Protein AF-A0A2L2YND5-F1 (afdb_monomer_lite)

pLDDT: mean 72.35, std 10.74, range [38.81, 85.88]

Structure (mmCIF, N/CA/C/O backbone):
data_AF-A0A2L2YND5-F1
#
_entry.id   AF-A0A2L2YND5-F1
#
loop_
_atom_site.group_PDB
_atom_site.id
_atom_site.type_symbol
_atom_site.label_atom_id
_atom_site.label_alt_id
_atom_site.label_comp_id
_atom_site.label_asym_id
_atom_site.label_entity_id
_atom_site.label_seq_id
_atom_site.pdbx_PDB_ins_code
_atom_site.Cartn_x
_atom_site.Cartn_y
_atom_site.Cartn_z
_atom_site.occupancy
_atom_site.B_iso_or_equiv
_atom_site.auth_seq_id
_atom_site.auth_comp_id
_atom_site.auth_asym_id
_atom_site.auth_atom_id
_atom_site.pdbx_PDB_model_num
ATOM 1 N N . HIS A 1 1 ? 7.355 -4.950 10.561 1.00 49.31 1 HIS A N 1
ATOM 2 C CA . HIS A 1 1 ? 6.111 -4.532 11.240 1.00 49.31 1 HIS A CA 1
ATOM 3 C C . HIS A 1 1 ? 6.340 -3.149 11.814 1.00 49.31 1 HIS A C 1
ATOM 5 O O . HIS A 1 1 ? 7.398 -2.946 12.393 1.00 49.31 1 HIS A O 1
ATOM 11 N N . VAL A 1 2 ? 5.417 -2.207 11.616 1.00 53.81 2 VAL A N 1
ATOM 12 C CA . VAL A 1 2 ? 5.523 -0.863 12.207 1.00 53.81 2 VAL A CA 1
ATOM 13 C C . VAL A 1 2 ? 4.284 -0.575 13.046 1.00 53.81 2 VAL A C 1
ATOM 15 O O . VAL A 1 2 ? 3.167 -0.852 12.599 1.00 53.81 2 VAL A O 1
ATOM 18 N N . TYR A 1 3 ? 4.509 -0.023 14.238 1.00 51.12 3 TYR A N 1
ATOM 19 C CA . TYR A 1 3 ? 3.492 0.422 15.184 1.00 51.12 3 TYR A CA 1
ATOM 20 C C . TYR A 1 3 ? 3.602 1.938 15.351 1.00 51.12 3 TYR A C 1
ATOM 22 O O . TYR A 1 3 ? 4.668 2.414 15.722 1.00 51.12 3 TYR A O 1
ATOM 30 N N . ASN A 1 4 ? 2.508 2.664 15.095 1.00 54.31 4 ASN A N 1
ATOM 31 C CA . ASN A 1 4 ? 2.348 4.110 15.300 1.00 54.31 4 ASN A CA 1
ATOM 32 C C . ASN A 1 4 ? 3.359 5.005 14.553 1.00 54.31 4 ASN A C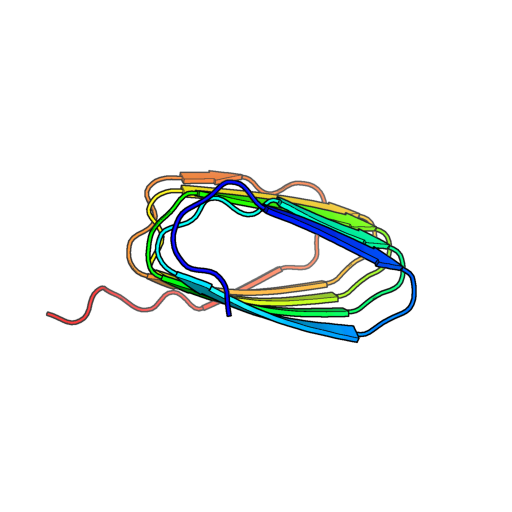 1
ATOM 34 O O . ASN A 1 4 ? 4.510 5.163 14.943 1.00 54.31 4 ASN A O 1
ATOM 38 N N . GLY A 1 5 ? 2.895 5.679 13.495 1.00 62.50 5 GLY A N 1
ATOM 39 C CA . GLY A 1 5 ? 3.703 6.674 12.780 1.00 62.50 5 GLY A CA 1
ATOM 40 C C . GLY A 1 5 ? 3.242 6.971 11.354 1.00 62.50 5 GLY A C 1
ATOM 41 O O . GLY A 1 5 ? 2.375 6.291 10.795 1.00 62.50 5 GLY A O 1
ATOM 42 N N . LEU A 1 6 ? 3.837 8.006 10.761 1.00 67.62 6 LEU A N 1
ATOM 43 C CA . LEU A 1 6 ? 3.762 8.296 9.329 1.00 67.62 6 LEU A CA 1
ATOM 44 C C . LEU A 1 6 ? 4.869 7.519 8.617 1.00 67.62 6 LEU A C 1
ATOM 46 O O . LEU A 1 6 ? 6.041 7.657 8.949 1.00 67.62 6 LEU A O 1
ATOM 50 N N . LEU A 1 7 ? 4.489 6.711 7.631 1.00 74.56 7 LEU A N 1
ATOM 51 C CA . LEU A 1 7 ? 5.417 5.891 6.856 1.00 74.56 7 LEU A CA 1
ATOM 52 C C . LEU A 1 7 ? 5.303 6.244 5.387 1.00 74.56 7 LEU A C 1
ATOM 54 O O . LEU A 1 7 ? 4.196 6.430 4.882 1.00 74.56 7 LEU A O 1
ATOM 58 N N . THR A 1 8 ? 6.435 6.278 4.699 1.00 80.69 8 THR A N 1
ATOM 59 C CA . THR A 1 8 ? 6.465 6.401 3.245 1.00 80.69 8 THR A CA 1
ATOM 60 C C . THR A 1 8 ? 7.264 5.243 2.679 1.00 80.69 8 THR A C 1
ATOM 62 O O . THR A 1 8 ? 8.403 5.025 3.079 1.00 80.69 8 THR A O 1
ATOM 65 N N . TYR A 1 9 ? 6.655 4.497 1.765 1.00 79.88 9 TYR A N 1
ATOM 66 C CA . TYR A 1 9 ? 7.285 3.380 1.074 1.00 79.88 9 TYR A CA 1
ATOM 67 C C . TYR A 1 9 ? 7.390 3.694 -0.413 1.00 79.88 9 TYR A C 1
ATOM 69 O O . TYR A 1 9 ? 6.409 4.119 -1.029 1.00 79.88 9 TYR A O 1
ATOM 77 N N . HIS A 1 10 ? 8.562 3.432 -0.978 1.00 80.69 10 HIS A N 1
ATOM 78 C CA . HIS A 1 10 ? 8.810 3.484 -2.410 1.00 80.69 10 HIS A CA 1
ATOM 79 C C . HIS A 1 10 ? 9.162 2.079 -2.893 1.00 80.69 10 HIS A C 1
ATOM 81 O O . HIS A 1 10 ? 10.036 1.432 -2.323 1.00 80.69 10 HIS A O 1
ATOM 87 N N . VAL A 1 11 ? 8.450 1.603 -3.909 1.00 7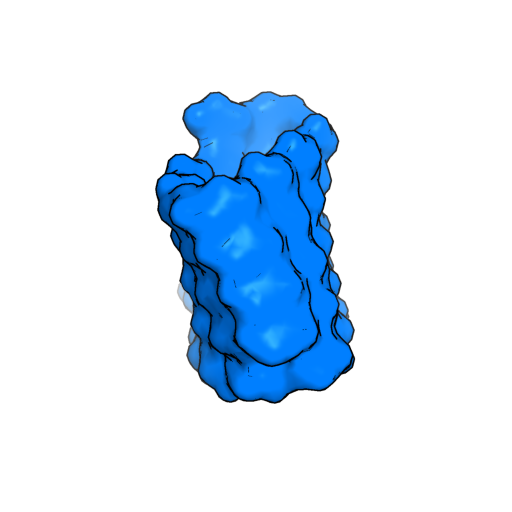8.94 11 VAL A N 1
ATOM 88 C CA . VAL A 1 11 ? 8.642 0.285 -4.514 1.00 78.94 11 VAL A CA 1
ATOM 89 C C . VAL A 1 11 ? 8.869 0.496 -6.004 1.00 78.94 11 VAL A C 1
ATOM 91 O O . VAL A 1 11 ? 7.972 0.986 -6.693 1.00 78.94 11 VAL A O 1
ATOM 94 N N . TYR A 1 12 ? 10.057 0.141 -6.485 1.00 82.81 12 TYR A N 1
ATOM 95 C CA . TYR A 1 12 ? 10.459 0.273 -7.885 1.00 82.81 12 TYR A CA 1
ATOM 96 C C . TYR A 1 12 ? 10.819 -1.102 -8.427 1.00 82.81 12 TYR A C 1
ATOM 98 O O . TYR A 1 12 ? 11.715 -1.728 -7.880 1.00 82.81 12 TYR A O 1
ATOM 106 N N . SER A 1 13 ? 10.119 -1.579 -9.458 1.00 74.81 13 SER A N 1
ATOM 107 C CA . SER A 1 13 ? 10.389 -2.870 -10.125 1.00 74.81 13 SER A CA 1
ATOM 108 C C . SER A 1 13 ? 10.382 -4.122 -9.228 1.00 74.81 13 SER A C 1
ATOM 110 O O . SER A 1 13 ? 10.662 -5.218 -9.702 1.00 74.81 13 SER A O 1
ATOM 112 N N . ASP A 1 14 ? 10.003 -3.974 -7.958 1.00 76.62 14 ASP A N 1
ATOM 113 C CA . ASP A 1 14 ? 10.042 -5.012 -6.933 1.00 76.62 14 ASP A CA 1
ATOM 114 C C . ASP A 1 14 ? 8.657 -5.315 -6.354 1.00 76.62 14 ASP A C 1
ATOM 116 O O . ASP A 1 14 ? 7.666 -4.605 -6.570 1.00 76.62 14 ASP A O 1
ATOM 120 N N . CYS A 1 15 ? 8.594 -6.398 -5.578 1.00 79.75 15 CYS A N 1
ATOM 121 C CA . CYS A 1 15 ? 7.416 -6.783 -4.815 1.00 79.75 15 CYS A CA 1
ATOM 122 C C . CYS A 1 15 ? 7.612 -6.487 -3.324 1.00 79.75 15 CYS A C 1
ATOM 124 O O . CYS A 1 15 ? 8.420 -7.134 -2.662 1.00 79.75 15 CYS A O 1
ATOM 126 N N . LEU A 1 16 ? 6.813 -5.578 -2.758 1.00 81.00 16 LEU A N 1
ATOM 127 C CA . LEU A 1 16 ? 6.830 -5.304 -1.319 1.00 81.00 16 LEU A CA 1
ATOM 128 C C . LEU A 1 16 ? 5.650 -5.979 -0.613 1.00 81.00 16 LEU A C 1
ATOM 130 O O . LEU A 1 16 ? 4.488 -5.810 -0.998 1.00 81.00 16 LEU A O 1
ATOM 134 N N . LYS A 1 17 ? 5.943 -6.691 0.481 1.00 83.56 17 LYS A N 1
ATOM 135 C CA . LYS A 1 17 ? 4.940 -7.189 1.427 1.00 83.56 17 LYS A CA 1
ATOM 136 C C . LYS A 1 17 ? 5.111 -6.507 2.780 1.00 83.56 17 LYS A C 1
ATOM 138 O O . LYS A 1 17 ? 6.178 -6.596 3.375 1.00 83.56 17 LYS A O 1
ATOM 143 N N . SER A 1 18 ? 4.066 -5.849 3.281 1.00 74.12 18 SER A N 1
ATOM 144 C CA . SER A 1 18 ? 4.134 -5.135 4.565 1.00 74.12 18 SER A CA 1
ATOM 145 C C . SER A 1 18 ? 2.868 -5.290 5.410 1.00 74.12 18 SER A C 1
ATOM 147 O O . SER A 1 18 ? 1.770 -5.514 4.898 1.00 74.12 18 SER A O 1
ATOM 149 N N . GLN A 1 19 ? 3.029 -5.171 6.726 1.00 76.31 19 GLN A N 1
ATOM 150 C CA . GLN A 1 19 ? 1.940 -5.083 7.694 1.00 76.31 19 GLN A CA 1
ATOM 151 C C . GLN A 1 19 ? 2.141 -3.841 8.558 1.00 76.31 19 GLN A C 1
ATOM 153 O O . GLN A 1 19 ? 3.226 -3.630 9.113 1.00 76.31 19 GLN A O 1
ATOM 158 N N . VAL A 1 20 ? 1.091 -3.028 8.647 1.00 71.94 20 VAL A N 1
ATOM 159 C CA . VAL A 1 20 ? 1.121 -1.711 9.283 1.00 71.94 20 VAL A CA 1
ATOM 160 C C . VAL A 1 20 ? -0.076 -1.578 10.224 1.00 71.94 20 VAL A C 1
ATOM 162 O O . VAL A 1 20 ? -1.216 -1.730 9.792 1.00 71.94 20 VAL A O 1
ATOM 165 N N . ASN A 1 21 ? 0.173 -1.261 11.495 1.00 72.00 21 ASN A N 1
ATOM 166 C CA . ASN A 1 21 ? -0.874 -1.129 12.510 1.00 72.00 21 ASN A CA 1
ATOM 167 C C . ASN A 1 21 ? -0.916 0.300 13.057 1.00 72.00 21 ASN A C 1
ATOM 169 O O . ASN A 1 21 ? 0.108 0.831 13.481 1.00 72.00 21 ASN A O 1
ATOM 173 N N . ASN A 1 22 ? -2.116 0.886 13.086 1.00 66.44 22 ASN A N 1
ATOM 174 C CA . ASN A 1 22 ? -2.407 2.189 13.683 1.00 66.44 22 ASN A CA 1
ATOM 175 C C . ASN A 1 22 ? -1.520 3.334 13.147 1.00 66.44 22 ASN A C 1
ATOM 177 O O . ASN A 1 22 ? -0.952 4.134 13.888 1.00 66.44 22 ASN A O 1
ATOM 181 N N . SER A 1 23 ? -1.397 3.404 11.823 1.00 70.00 23 SER A N 1
ATOM 182 C CA . SER A 1 23 ? -0.501 4.324 11.117 1.00 70.00 23 SER A CA 1
ATOM 183 C C . SER A 1 23 ? -1.157 4.849 9.843 1.00 70.00 23 SER A C 1
ATOM 185 O O . SER A 1 23 ? -2.132 4.287 9.344 1.00 70.00 23 SER A O 1
ATOM 187 N N . SER A 1 24 ? -0.598 5.925 9.285 1.00 76.81 24 SER A N 1
ATOM 188 C CA . SER A 1 24 ? -1.070 6.513 8.021 1.00 76.81 24 SER A CA 1
ATOM 189 C C . SER A 1 24 ? -0.015 6.412 6.915 1.00 76.81 24 SER A C 1
ATOM 191 O O . SER A 1 24 ? 0.620 7.417 6.581 1.00 76.81 24 SER A O 1
ATOM 193 N N . PRO A 1 25 ? 0.239 5.208 6.370 1.00 77.50 25 PRO A N 1
ATOM 194 C CA . PRO A 1 25 ? 1.280 5.020 5.376 1.00 77.50 25 PRO A CA 1
ATOM 195 C C . PRO A 1 25 ? 0.900 5.606 4.007 1.00 77.50 25 PRO A C 1
ATOM 197 O O . PRO A 1 25 ? -0.259 5.580 3.572 1.00 77.50 25 PRO A O 1
ATOM 200 N N . LYS A 1 26 ? 1.920 6.099 3.308 1.00 84.94 26 LYS A N 1
ATOM 201 C CA . LYS A 1 26 ? 1.889 6.484 1.898 1.00 84.94 26 LYS A CA 1
ATOM 202 C C . LYS A 1 26 ? 2.739 5.504 1.102 1.00 84.94 26 LYS A C 1
ATOM 204 O O . LYS A 1 26 ? 3.864 5.206 1.495 1.00 84.94 26 LYS A O 1
ATOM 209 N N . PHE A 1 27 ? 2.216 5.035 -0.020 1.00 83.19 27 PHE A N 1
ATOM 210 C CA . PHE A 1 27 ? 2.933 4.107 -0.886 1.00 83.19 27 PHE A CA 1
ATOM 211 C C . PHE A 1 27 ? 3.029 4.656 -2.302 1.00 83.19 27 PHE A C 1
ATOM 213 O O . PHE A 1 27 ? 2.019 5.060 -2.886 1.00 83.19 27 PHE A O 1
ATOM 220 N N . TYR A 1 28 ? 4.241 4.608 -2.842 1.00 84.00 28 TYR A N 1
ATOM 221 C CA . TYR A 1 28 ? 4.555 4.885 -4.233 1.00 84.00 28 TYR A CA 1
ATOM 222 C C . TYR A 1 28 ? 5.049 3.593 -4.871 1.00 84.00 28 TYR A C 1
ATOM 224 O O . TYR A 1 28 ? 6.028 3.010 -4.409 1.00 84.00 28 TYR A O 1
ATOM 232 N N . VAL A 1 29 ? 4.351 3.131 -5.901 1.00 81.94 29 VAL A N 1
ATOM 233 C CA . VAL A 1 29 ? 4.682 1.902 -6.622 1.00 81.94 29 VAL A CA 1
ATOM 234 C C . VAL A 1 29 ? 4.879 2.254 -8.086 1.00 81.94 29 VAL A C 1
ATOM 236 O O . VAL A 1 29 ? 3.957 2.765 -8.718 1.00 81.94 29 VAL A O 1
ATOM 239 N N . ASN A 1 30 ? 6.062 1.981 -8.622 1.00 85.88 30 ASN A N 1
ATOM 240 C CA . ASN A 1 30 ? 6.380 2.166 -10.032 1.00 85.88 30 ASN A CA 1
ATOM 241 C C . ASN A 1 30 ? 6.913 0.848 -10.602 1.00 85.88 30 ASN A C 1
ATOM 243 O O . ASN A 1 30 ? 7.886 0.311 -10.074 1.00 85.88 30 ASN A O 1
ATOM 247 N N . ASN A 1 31 ? 6.264 0.306 -11.636 1.00 85.12 31 ASN A N 1
ATOM 248 C CA . ASN A 1 31 ? 6.628 -0.983 -12.241 1.00 85.12 31 ASN A CA 1
ATOM 249 C C . ASN A 1 31 ? 6.682 -2.170 -11.253 1.00 85.12 31 ASN A C 1
ATOM 251 O O . ASN A 1 31 ? 7.288 -3.195 -11.543 1.00 85.12 31 ASN A O 1
ATOM 255 N N . GLY A 1 32 ? 6.065 -2.044 -10.076 1.00 83.25 32 GLY A N 1
ATOM 256 C CA . GLY A 1 32 ? 6.181 -3.009 -8.983 1.00 83.25 32 GLY A CA 1
ATOM 257 C C . GLY A 1 32 ? 4.841 -3.564 -8.516 1.00 83.25 32 GLY A C 1
ATOM 258 O O . GLY A 1 32 ? 3.764 -3.162 -8.974 1.00 83.25 32 GLY A O 1
ATOM 259 N N . CYS A 1 33 ? 4.912 -4.471 -7.545 1.00 82.88 33 CYS A N 1
ATOM 260 C CA . CYS A 1 33 ? 3.737 -4.994 -6.861 1.00 82.88 33 CYS A CA 1
ATOM 261 C C . CYS A 1 33 ? 3.780 -4.685 -5.366 1.00 82.88 33 CYS A C 1
ATOM 263 O O . CYS A 1 33 ? 4.814 -4.787 -4.711 1.00 82.88 33 CYS A O 1
ATOM 265 N N . LEU A 1 34 ? 2.627 -4.360 -4.789 1.00 82.75 34 LEU A N 1
ATOM 266 C CA . LEU A 1 34 ? 2.506 -4.131 -3.354 1.00 82.75 34 LEU A CA 1
ATOM 267 C C . LEU A 1 34 ? 1.383 -4.985 -2.772 1.00 82.75 34 LEU A C 1
ATOM 269 O O . LEU A 1 34 ? 0.230 -4.892 -3.200 1.00 82.75 34 LEU A O 1
ATOM 273 N N . LYS A 1 35 ? 1.713 -5.771 -1.742 1.00 85.81 35 LYS A N 1
ATOM 274 C CA . LYS A 1 35 ? 0.739 -6.504 -0.932 1.00 85.81 35 LYS A CA 1
ATOM 275 C C . LYS A 1 35 ? 0.814 -6.078 0.525 1.00 85.81 35 LYS A C 1
ATOM 277 O O . LYS A 1 35 ? 1.850 -6.246 1.162 1.00 85.81 35 LYS A O 1
ATOM 282 N N . PHE A 1 36 ? -0.276 -5.578 1.097 1.00 77.75 36 PHE A N 1
ATOM 283 C CA . PHE A 1 36 ? -0.233 -5.143 2.494 1.00 77.75 36 PHE A CA 1
ATOM 284 C C . PHE A 1 36 ? -1.543 -5.318 3.260 1.00 77.75 36 PHE A C 1
ATOM 286 O O . PHE A 1 36 ? -2.625 -5.452 2.684 1.00 77.75 36 PHE A O 1
ATOM 293 N N . HIS A 1 37 ? -1.411 -5.315 4.586 1.00 80.31 37 HIS A N 1
ATOM 294 C CA . HIS A 1 37 ? -2.522 -5.308 5.533 1.00 80.31 37 HIS A CA 1
ATOM 295 C C . HIS A 1 37 ? -2.396 -4.092 6.446 1.00 80.31 37 HIS A C 1
ATOM 297 O O . HIS A 1 37 ? -1.315 -3.865 6.997 1.00 80.31 37 HIS A O 1
ATOM 303 N N . VAL A 1 38 ? -3.481 -3.327 6.594 1.00 74.44 38 VAL A N 1
ATOM 304 C CA . VAL A 1 38 ? -3.533 -2.189 7.522 1.00 74.44 38 VAL A CA 1
ATOM 305 C C . VAL A 1 38 ? -4.727 -2.286 8.463 1.00 74.44 38 VAL A C 1
ATOM 307 O O . VAL A 1 38 ? -5.863 -2.483 8.023 1.00 74.44 38 VAL A O 1
ATOM 310 N N . TYR A 1 39 ? -4.460 -2.069 9.749 1.00 73.56 39 TYR A N 1
ATOM 311 C CA . TYR A 1 39 ? -5.469 -1.969 10.798 1.00 73.56 39 TYR A CA 1
ATOM 312 C C . TYR A 1 39 ? -5.494 -0.542 11.354 1.00 73.56 39 TYR A C 1
ATOM 314 O O . TYR A 1 39 ? -4.557 -0.140 12.039 1.00 73.56 39 TYR A O 1
ATOM 322 N N . ASN A 1 40 ? -6.574 0.187 11.062 1.00 69.69 40 ASN A N 1
ATOM 323 C CA . ASN A 1 40 ? -6.907 1.535 11.529 1.00 69.69 40 ASN A CA 1
ATOM 324 C C . ASN A 1 40 ? -5.949 2.669 11.084 1.00 69.69 40 ASN A C 1
ATOM 326 O O . ASN A 1 40 ? -4.761 2.677 11.394 1.00 69.69 40 ASN A O 1
ATOM 330 N N . GLY A 1 41 ? -6.486 3.675 10.383 1.00 71.38 41 GLY A N 1
ATOM 331 C CA . GLY A 1 41 ? -5.717 4.810 9.862 1.00 71.38 41 GLY A CA 1
ATOM 332 C C . GLY A 1 41 ? -6.220 5.352 8.521 1.00 71.38 41 GLY A C 1
ATOM 333 O O . GLY A 1 41 ? -7.322 5.025 8.062 1.00 71.38 41 GLY A O 1
ATOM 334 N N . CYS A 1 42 ? -5.397 6.201 7.901 1.00 76.62 42 CYS A N 1
ATOM 335 C CA . CYS A 1 42 ? -5.621 6.781 6.577 1.00 76.62 42 CYS A CA 1
ATOM 336 C C . CYS A 1 42 ? -4.603 6.221 5.582 1.00 76.62 42 CYS A C 1
ATOM 338 O O . CYS A 1 42 ? -3.404 6.250 5.848 1.00 76.62 42 CYS A O 1
ATOM 340 N N . LEU A 1 43 ? -5.052 5.783 4.406 1.00 76.94 43 LEU A N 1
ATOM 341 C CA . LEU A 1 43 ? -4.156 5.257 3.373 1.00 76.94 43 LEU A CA 1
ATOM 342 C C . LEU A 1 43 ? -4.100 6.137 2.131 1.00 76.94 43 LEU A C 1
ATOM 344 O O . LEU A 1 43 ? -5.138 6.592 1.643 1.00 76.94 43 LEU A O 1
ATOM 348 N N . LYS A 1 44 ? -2.889 6.320 1.588 1.00 82.25 44 LYS A N 1
ATOM 349 C CA . LYS A 1 44 ? -2.663 6.985 0.297 1.00 82.25 44 LYS A CA 1
ATOM 350 C C . LYS A 1 44 ? -1.767 6.140 -0.613 1.00 82.25 44 LYS A C 1
ATOM 352 O O . LYS A 1 44 ? -0.660 5.780 -0.217 1.00 82.25 44 LYS A O 1
ATOM 357 N N . PHE A 1 45 ? -2.230 5.889 -1.837 1.00 78.62 45 PHE A N 1
ATOM 358 C CA . PHE A 1 45 ? -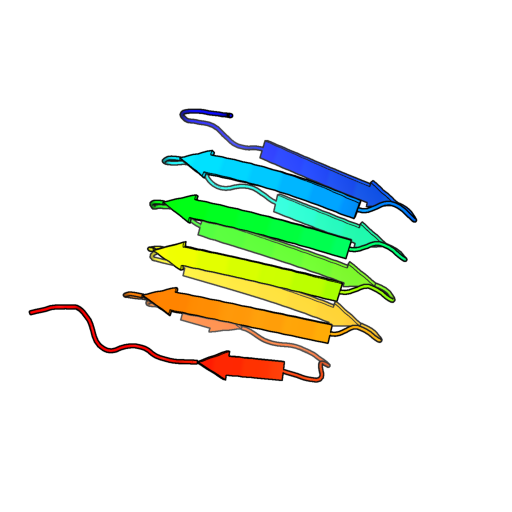1.491 5.147 -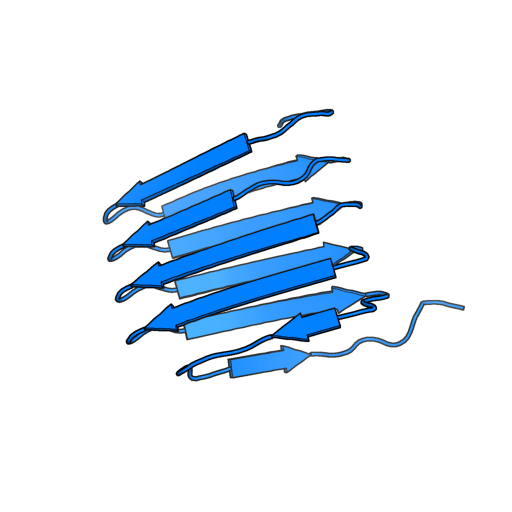2.866 1.00 78.62 45 PHE A CA 1
ATOM 359 C C . PHE A 1 45 ? -1.287 5.965 -4.128 1.00 78.62 45 PHE A C 1
ATOM 361 O O . PHE A 1 45 ? -2.227 6.591 -4.621 1.00 78.62 45 PHE A O 1
ATOM 368 N N . HIS A 1 46 ? -0.084 5.865 -4.678 1.00 83.06 46 HIS A N 1
ATOM 369 C CA . HIS A 1 46 ? 0.261 6.307 -6.019 1.00 83.06 46 HIS A CA 1
ATOM 370 C C . HIS A 1 46 ? 0.913 5.140 -6.754 1.00 83.06 46 HIS A C 1
ATOM 372 O O . HIS A 1 46 ? 1.931 4.614 -6.310 1.00 83.06 46 HIS A O 1
ATOM 378 N N . VAL A 1 47 ? 0.302 4.717 -7.855 1.00 78.56 47 VAL A N 1
ATOM 379 C CA . VAL A 1 47 ? 0.747 3.566 -8.642 1.00 78.56 47 VAL A CA 1
ATOM 380 C C . VAL A 1 47 ? 0.920 3.985 -10.082 1.00 78.56 47 VAL A C 1
ATOM 382 O O . VAL A 1 47 ? -0.000 4.547 -10.675 1.00 78.56 47 VAL A O 1
ATOM 385 N N . TYR A 1 48 ? 2.075 3.663 -10.641 1.00 83.44 48 TYR A N 1
ATOM 386 C CA . TYR A 1 48 ? 2.360 3.778 -12.056 1.00 83.44 48 TYR A CA 1
ATOM 387 C C . TYR A 1 48 ? 2.802 2.414 -12.575 1.00 83.44 48 TYR A C 1
ATOM 389 O O . TYR A 1 48 ? 3.742 1.825 -12.044 1.00 83.44 48 TYR A O 1
ATOM 397 N N . ASN A 1 49 ? 2.093 1.894 -13.576 1.00 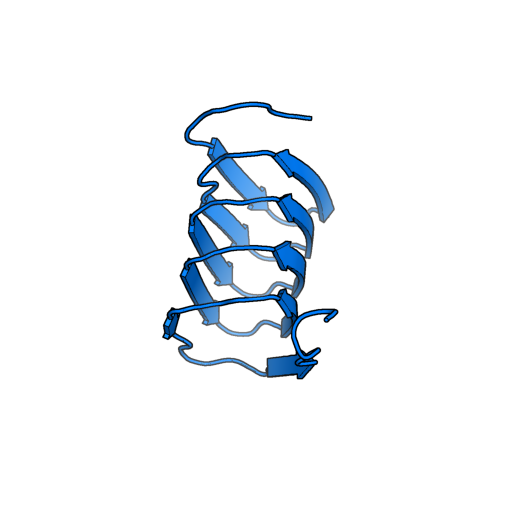83.50 49 ASN A N 1
ATOM 398 C CA . ASN A 1 49 ? 2.441 0.648 -14.256 1.00 83.50 49 ASN A CA 1
ATOM 399 C C . ASN A 1 49 ? 2.668 -0.552 -13.308 1.00 83.50 49 ASN A C 1
ATOM 401 O O . ASN A 1 49 ? 3.601 -1.329 -13.470 1.00 83.50 49 ASN A O 1
ATOM 405 N N . GLY A 1 50 ? 1.844 -0.670 -12.263 1.00 80.00 50 GLY A N 1
ATOM 406 C CA . GLY A 1 50 ? 2.040 -1.635 -11.180 1.00 80.00 50 GLY A CA 1
ATOM 407 C C . GLY A 1 50 ? 0.738 -2.213 -10.638 1.00 80.00 50 GLY A C 1
ATOM 408 O O . GLY A 1 50 ? -0.362 -1.812 -11.027 1.00 80.00 50 GLY A O 1
ATOM 409 N N . CYS A 1 51 ? 0.863 -3.163 -9.713 1.00 81.69 51 CYS A N 1
ATOM 410 C CA . CYS A 1 51 ? -0.278 -3.854 -9.117 1.00 81.69 51 CYS A CA 1
ATOM 411 C C . CYS A 1 51 ? -0.309 -3.691 -7.598 1.00 81.69 51 CYS A C 1
ATOM 413 O O . CYS A 1 51 ? 0.688 -3.903 -6.911 1.00 81.69 51 CYS A O 1
ATOM 415 N N . ILE A 1 52 ? -1.480 -3.387 -7.044 1.00 79.88 52 ILE A N 1
ATOM 416 C CA . ILE A 1 52 ? -1.676 -3.350 -5.594 1.00 79.88 52 ILE A CA 1
ATOM 417 C C . ILE A 1 52 ? -2.765 -4.338 -5.174 1.00 79.88 52 ILE A C 1
AT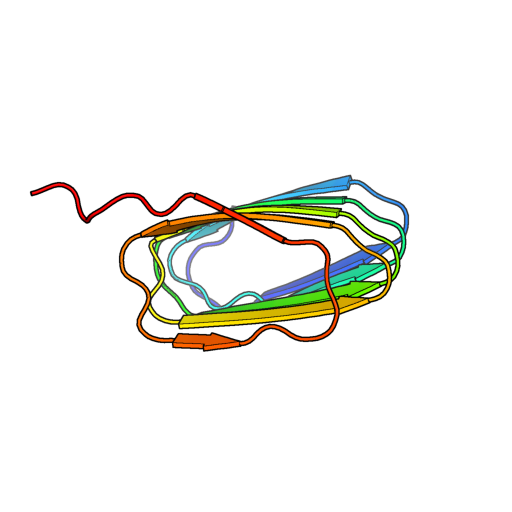OM 419 O O . ILE A 1 52 ? -3.867 -4.339 -5.726 1.00 79.88 52 ILE A O 1
ATOM 423 N N . LYS A 1 53 ? -2.470 -5.126 -4.130 1.00 85.12 53 LYS A N 1
ATOM 424 C CA . LYS A 1 53 ? -3.444 -5.944 -3.401 1.00 85.12 53 LYS A CA 1
ATOM 425 C C . LYS A 1 53 ? -3.440 -5.627 -1.908 1.00 85.12 53 LYS A C 1
ATOM 427 O O . LYS A 1 53 ? -2.407 -5.773 -1.261 1.00 85.12 53 LYS A O 1
ATOM 432 N N . PHE A 1 54 ? -4.585 -5.280 -1.319 1.00 79.19 54 PHE A N 1
ATOM 433 C CA . PHE A 1 54 ? -4.614 -5.018 0.123 1.00 79.19 54 PHE A CA 1
ATOM 434 C C . PHE A 1 54 ? -5.898 -5.360 0.858 1.00 79.19 54 PHE A C 1
ATOM 436 O O . PHE A 1 54 ? -6.978 -5.440 0.278 1.00 79.19 54 PHE A O 1
ATOM 443 N N . HIS A 1 55 ? -5.744 -5.526 2.170 1.00 80.94 55 HIS A N 1
ATOM 444 C CA . HIS A 1 55 ? -6.840 -5.624 3.125 1.00 80.94 55 HIS A CA 1
ATOM 445 C C . HIS A 1 55 ? -6.711 -4.495 4.145 1.00 80.94 55 HIS A C 1
ATOM 447 O O . HIS A 1 55 ? -5.645 -4.312 4.737 1.00 80.94 55 HIS A O 1
ATOM 453 N N . ALA A 1 56 ? -7.784 -3.735 4.339 1.00 74.50 56 ALA A N 1
ATOM 454 C CA . ALA A 1 56 ? -7.779 -2.598 5.244 1.00 74.50 56 ALA A CA 1
ATOM 455 C C . ALA A 1 56 ? -9.053 -2.513 6.092 1.00 74.50 56 ALA A C 1
ATOM 457 O O . ALA A 1 56 ? -10.169 -2.607 5.585 1.00 74.50 56 ALA A O 1
ATOM 458 N N . TYR A 1 57 ? -8.860 -2.249 7.380 1.00 76.31 57 TYR A N 1
ATOM 459 C CA . TYR A 1 57 ? -9.910 -1.873 8.326 1.00 76.31 57 TYR A CA 1
ATOM 460 C C . TYR A 1 57 ? -9.697 -0.399 8.686 1.00 76.31 57 TYR A C 1
ATOM 462 O O . TYR A 1 57 ? -9.086 -0.096 9.708 1.00 76.31 57 TYR A O 1
ATOM 470 N N . ASN A 1 58 ? -10.073 0.519 7.788 1.00 65.94 58 ASN A N 1
ATOM 471 C CA . ASN A 1 58 ? -9.633 1.920 7.825 1.00 65.94 58 ASN A CA 1
ATOM 472 C C . ASN A 1 58 ? -10.774 2.910 7.638 1.00 65.94 58 ASN A C 1
ATOM 474 O O . ASN A 1 58 ? -11.724 2.637 6.919 1.00 65.94 58 ASN A O 1
ATOM 478 N N . LYS A 1 59 ? -10.617 4.112 8.203 1.00 64.06 59 LYS A N 1
ATOM 479 C CA . LYS A 1 59 ? -11.621 5.183 8.112 1.00 64.06 59 LYS A CA 1
ATOM 480 C C . LYS A 1 59 ? -11.571 5.918 6.767 1.00 64.06 59 LYS A C 1
ATOM 482 O O . LYS A 1 59 ? -12.619 6.326 6.270 1.00 64.06 59 LYS A O 1
ATOM 487 N N . TYR A 1 60 ? -10.384 6.056 6.159 1.00 74.06 60 TYR A N 1
ATOM 488 C CA . TYR A 1 60 ? -10.190 6.817 4.917 1.00 74.06 60 TYR A CA 1
ATOM 489 C C . TYR A 1 60 ? -9.177 6.171 3.966 1.00 74.06 60 TYR A C 1
ATOM 491 O O . TYR A 1 60 ? -8.087 5.760 4.374 1.00 74.06 60 TYR A O 1
ATOM 499 N N . LEU A 1 61 ? -9.515 6.143 2.676 1.00 74.12 61 LEU A N 1
ATOM 500 C CA . LEU A 1 61 ? -8.690 5.561 1.622 1.00 74.12 61 LEU A CA 1
ATOM 501 C C . LEU A 1 61 ? -8.621 6.506 0.415 1.00 74.12 61 LEU A C 1
ATOM 503 O O . LEU A 1 61 ? -9.640 6.963 -0.090 1.00 74.12 61 LEU A O 1
ATOM 507 N N . LYS A 1 62 ? -7.421 6.778 -0.098 1.00 79.38 62 LYS A N 1
ATOM 508 C CA . LYS A 1 62 ? -7.229 7.503 -1.361 1.00 79.38 62 LYS A CA 1
ATOM 509 C C . LYS A 1 62 ? -6.226 6.767 -2.236 1.00 79.38 62 LYS A C 1
ATOM 511 O O . LYS A 1 62 ? -5.166 6.373 -1.756 1.00 79.38 62 LYS A O 1
ATOM 516 N N . PHE A 1 63 ? -6.530 6.619 -3.518 1.00 76.81 63 PHE A N 1
ATOM 517 C CA . PHE A 1 63 ? -5.604 6.009 -4.463 1.00 76.81 63 PHE A CA 1
ATOM 518 C C . PHE A 1 63 ? -5.628 6.707 -5.814 1.00 76.81 63 PHE A C 1
ATOM 520 O O . PHE A 1 63 ? -6.655 7.195 -6.278 1.00 76.81 63 PHE A O 1
ATOM 527 N N . HIS A 1 64 ? -4.457 6.730 -6.432 1.00 80.12 64 HIS A N 1
ATOM 528 C CA . HIS A 1 64 ? -4.241 7.149 -7.800 1.00 80.12 64 HIS A CA 1
ATOM 529 C C . HIS A 1 64 ? -3.464 6.036 -8.497 1.00 80.12 64 HIS A C 1
ATOM 531 O O . HIS A 1 64 ? -2.346 5.725 -8.086 1.00 80.12 64 HIS A O 1
ATOM 537 N N . VAL A 1 65 ? -4.045 5.427 -9.524 1.00 73.12 65 VAL A N 1
ATOM 538 C CA . VAL A 1 65 ? -3.391 4.365 -10.297 1.00 73.12 65 VAL A CA 1
ATOM 539 C C . VAL A 1 65 ? -3.386 4.806 -11.746 1.00 73.12 65 VAL A C 1
ATOM 541 O O . VAL A 1 65 ? -4.403 5.265 -12.237 1.00 73.12 65 VAL A O 1
ATOM 544 N N . CYS A 1 66 ? -2.242 4.698 -12.405 1.00 79.44 66 CYS A N 1
ATOM 545 C CA . CYS A 1 66 ? -2.086 4.937 -13.830 1.00 79.44 66 CYS A CA 1
ATOM 546 C C . CYS A 1 66 ? -1.502 3.672 -14.459 1.00 79.44 66 CYS A C 1
ATOM 548 O O . CYS A 1 66 ? -0.492 3.159 -13.972 1.00 79.44 66 CYS A O 1
ATOM 550 N N . ASN A 1 67 ? -2.156 3.160 -15.503 1.00 77.69 67 ASN A N 1
ATOM 551 C CA . ASN A 1 67 ? -1.752 1.946 -16.219 1.00 77.69 67 ASN A CA 1
ATOM 552 C C . ASN A 1 67 ? -1.495 0.730 -15.303 1.00 77.69 67 ASN A C 1
ATOM 554 O O . ASN A 1 67 ? -0.533 -0.003 -15.481 1.00 77.69 67 ASN A O 1
ATOM 558 N N . GLY A 1 68 ? -2.311 0.543 -14.264 1.00 74.00 68 GLY A N 1
ATOM 559 C CA . GLY A 1 68 ? -2.080 -0.470 -13.234 1.00 74.00 68 GLY A CA 1
ATOM 560 C C . GLY A 1 68 ? -3.361 -1.122 -12.730 1.00 74.00 68 GLY A C 1
ATOM 561 O O . GLY A 1 68 ? -4.470 -0.713 -13.082 1.00 74.00 68 GLY A O 1
ATOM 562 N N . CYS A 1 69 ? -3.204 -2.128 -11.872 1.00 78.06 69 CYS A N 1
ATOM 563 C CA . CYS A 1 69 ? -4.318 -2.889 -11.309 1.00 78.06 69 CYS A CA 1
ATOM 564 C C . CYS A 1 69 ? -4.457 -2.668 -9.802 1.00 78.06 69 CYS A C 1
ATOM 566 O O . CYS A 1 69 ? -3.474 -2.692 -9.057 1.00 78.06 69 CYS A O 1
ATOM 568 N N . LEU A 1 70 ? -5.702 -2.534 -9.339 1.00 76.50 70 LEU A N 1
ATOM 569 C CA . LEU A 1 70 ? -6.019 -2.396 -7.921 1.00 76.50 70 LEU A CA 1
ATOM 570 C C . LEU A 1 70 ? -7.047 -3.441 -7.473 1.00 76.50 70 LEU A C 1
ATOM 572 O O . LEU A 1 70 ? -8.182 -3.462 -7.950 1.00 76.50 70 LEU A O 1
ATOM 576 N N . ASN A 1 71 ? -6.650 -4.270 -6.506 1.00 82.06 71 ASN A N 1
ATOM 577 C CA . ASN A 1 71 ? -7.514 -5.229 -5.820 1.00 82.06 71 ASN A CA 1
ATOM 578 C C . ASN A 1 71 ? -7.540 -4.928 -4.324 1.00 82.06 71 ASN A C 1
ATOM 580 O O . ASN A 1 71 ? -6.492 -4.901 -3.676 1.00 82.06 71 ASN A O 1
ATOM 584 N N . PHE A 1 72 ? -8.722 -4.744 -3.743 1.00 77.25 72 PHE A N 1
ATOM 585 C CA . PHE A 1 72 ? -8.796 -4.453 -2.317 1.00 77.25 72 PHE A CA 1
ATOM 586 C C . PHE A 1 72 ? -10.042 -4.966 -1.617 1.00 77.25 72 PHE A C 1
ATOM 588 O O . PHE A 1 72 ? -11.125 -5.088 -2.191 1.00 77.25 72 PHE A O 1
ATOM 595 N N . HIS A 1 73 ? -9.846 -5.220 -0.327 1.00 80.06 73 HIS A N 1
ATOM 596 C CA . HIS A 1 73 ? -10.873 -5.592 0.629 1.00 80.06 73 HIS A CA 1
ATOM 597 C C . HIS A 1 73 ? -10.871 -4.575 1.757 1.00 80.06 73 HIS A C 1
ATOM 599 O O . HIS A 1 73 ? -9.841 -4.350 2.398 1.00 80.06 73 HIS A O 1
ATOM 605 N N . VAL A 1 74 ? -12.016 -3.939 1.973 1.00 73.38 74 VAL A N 1
ATOM 606 C CA . VAL A 1 74 ? -12.132 -2.824 2.904 1.00 73.38 74 VAL A CA 1
ATOM 607 C C . VAL A 1 74 ? -13.375 -2.942 3.757 1.00 73.38 74 VAL A C 1
ATOM 609 O O . VAL A 1 74 ? -14.469 -3.124 3.227 1.00 73.38 74 VAL A O 1
ATOM 612 N N . ASN A 1 75 ? -13.189 -2.766 5.061 1.00 73.94 75 ASN A N 1
ATOM 613 C CA . ASN A 1 75 ? -14.267 -2.738 6.039 1.00 73.94 75 ASN A CA 1
ATOM 614 C C . ASN A 1 75 ? -14.336 -1.347 6.687 1.00 73.94 75 ASN A C 1
ATOM 616 O O . ASN A 1 75 ? -13.315 -0.821 7.133 1.00 73.94 75 ASN A O 1
ATOM 620 N N . ASN A 1 76 ? -15.549 -0.783 6.749 1.00 67.38 76 ASN A N 1
ATOM 621 C CA . ASN A 1 76 ? -15.894 0.448 7.477 1.00 67.38 76 ASN A CA 1
ATOM 622 C C . ASN A 1 76 ? -15.182 1.745 6.998 1.00 67.38 76 ASN A C 1
ATOM 624 O O . ASN A 1 76 ? -14.538 2.443 7.781 1.00 67.38 76 ASN A O 1
ATOM 628 N N . ILE A 1 77 ? -15.309 2.078 5.702 1.00 65.69 77 ILE A N 1
ATOM 629 C CA . ILE A 1 77 ? -14.707 3.275 5.075 1.00 65.69 77 ILE A CA 1
ATOM 630 C C . ILE A 1 77 ? -15.701 4.435 4.987 1.00 65.69 77 ILE A C 1
ATOM 632 O O . ILE A 1 77 ? -16.831 4.246 4.547 1.00 65.69 77 ILE A O 1
ATOM 636 N N . ARG A 1 78 ? -15.238 5.655 5.297 1.00 60.41 78 ARG A N 1
ATOM 637 C CA . ARG A 1 78 ? -16.013 6.896 5.132 1.00 60.41 78 ARG A CA 1
ATOM 638 C C . ARG A 1 78 ? -15.756 7.649 3.825 1.00 60.41 78 ARG A C 1
ATOM 640 O O . ARG A 1 78 ? -16.669 8.314 3.361 1.00 60.41 78 ARG A O 1
ATOM 647 N N . CYS A 1 79 ? -14.581 7.516 3.198 1.00 54.50 79 CYS A N 1
ATOM 648 C CA . CYS A 1 79 ? -14.313 8.112 1.878 1.00 54.50 79 CYS A CA 1
ATOM 649 C C . CYS A 1 79 ? -13.343 7.265 1.039 1.00 54.50 79 CYS A C 1
ATOM 651 O O . CYS A 1 79 ? -12.292 6.857 1.546 1.00 54.50 79 CYS A O 1
ATOM 653 N N . TYR A 1 80 ? -13.653 7.092 -0.252 1.00 64.69 80 TYR A N 1
ATOM 654 C CA . TYR A 1 80 ? -12.725 6.614 -1.279 1.00 64.69 80 TYR A CA 1
ATOM 655 C C . TYR A 1 80 ? -12.730 7.555 -2.493 1.00 64.69 80 TYR A C 1
ATOM 657 O O . TYR A 1 80 ? -13.779 8.048 -2.897 1.00 64.69 80 TYR A O 1
ATOM 665 N N . ARG A 1 81 ? -11.552 7.836 -3.065 1.00 60.53 81 ARG A N 1
ATOM 666 C CA . ARG A 1 81 ? -11.417 8.551 -4.346 1.00 60.53 81 ARG A CA 1
ATOM 667 C C . ARG A 1 81 ? -10.496 7.769 -5.265 1.00 60.53 81 ARG A C 1
ATOM 669 O O . ARG A 1 81 ? -9.401 7.386 -4.854 1.00 60.53 81 ARG A O 1
ATOM 676 N N . VAL A 1 82 ? -10.983 7.587 -6.485 1.00 60.75 82 VAL A N 1
ATOM 677 C CA . VAL A 1 82 ? -10.407 6.801 -7.571 1.00 60.75 82 VAL A CA 1
ATOM 678 C C . VAL A 1 82 ? -10.140 7.726 -8.747 1.00 60.75 82 VAL A C 1
ATOM 680 O O . VAL A 1 82 ? -11.003 8.535 -9.082 1.00 60.75 82 VAL A O 1
ATOM 683 N N . THR A 1 83 ? -9.005 7.568 -9.419 1.00 60.12 83 THR A N 1
ATOM 684 C CA . THR A 1 83 ? -8.764 8.188 -10.727 1.00 60.12 83 THR A CA 1
ATOM 685 C C . THR A 1 83 ? -7.997 7.217 -11.631 1.00 60.12 83 THR A C 1
ATOM 687 O O . THR A 1 83 ? -6.916 6.775 -11.248 1.00 60.12 83 THR A O 1
ATOM 690 N N . ASN A 1 84 ? -8.564 6.931 -12.812 1.00 55.28 84 ASN A N 1
ATOM 691 C CA . ASN A 1 84 ? -7.951 6.275 -13.981 1.00 55.28 84 ASN A CA 1
ATOM 692 C C . ASN A 1 84 ? -7.459 4.813 -13.826 1.00 55.28 84 ASN A C 1
ATOM 694 O O . ASN A 1 84 ? -6.284 4.520 -14.018 1.00 55.28 84 ASN A O 1
ATOM 698 N N . SER A 1 85 ? -8.332 3.855 -13.480 1.00 58.41 85 SER A N 1
ATOM 699 C CA . SER A 1 85 ? -7.884 2.489 -13.127 1.00 58.41 85 SER A CA 1
ATOM 700 C C . SER A 1 85 ? -8.867 1.374 -13.503 1.00 58.41 85 SER A C 1
ATOM 702 O O . SER A 1 85 ? -10.076 1.589 -13.500 1.00 58.41 85 SER A O 1
ATOM 704 N N . VAL A 1 86 ? -8.349 0.153 -13.704 1.00 61.94 86 VAL A N 1
ATOM 705 C CA . VAL A 1 86 ? -9.141 -1.091 -13.649 1.00 61.94 86 VAL A CA 1
ATOM 706 C C . VAL A 1 86 ? -9.230 -1.539 -12.189 1.00 61.94 86 VAL A C 1
ATOM 708 O O . VAL A 1 86 ? -8.209 -1.778 -11.537 1.00 61.94 86 VAL A O 1
ATOM 711 N N . ILE A 1 87 ? -10.450 -1.629 -11.654 1.00 64.44 87 ILE A N 1
ATOM 712 C CA . ILE A 1 87 ? -10.691 -1.812 -10.216 1.00 64.44 87 ILE A CA 1
ATOM 713 C C . ILE A 1 87 ? -11.545 -3.039 -9.982 1.00 64.44 87 ILE A C 1
ATOM 715 O O . ILE A 1 87 ? -12.592 -3.211 -10.603 1.00 64.44 87 ILE A O 1
ATOM 719 N N . ARG A 1 88 ? -11.133 -3.852 -9.010 1.00 65.19 88 ARG A N 1
ATOM 720 C CA . ARG A 1 88 ? -11.977 -4.896 -8.434 1.00 65.19 88 ARG A CA 1
ATOM 721 C C . ARG A 1 88 ? -12.064 -4.680 -6.927 1.00 65.19 88 ARG A C 1
ATOM 723 O O . ARG A 1 88 ? -11.101 -4.897 -6.189 1.00 65.19 88 ARG A O 1
ATOM 730 N N . GLN A 1 89 ? -13.232 -4.218 -6.486 1.00 67.38 89 GLN A N 1
ATOM 731 C CA . GLN A 1 89 ? -13.570 -4.026 -5.078 1.00 67.38 89 GLN A CA 1
ATOM 732 C C . GLN A 1 89 ? -14.485 -5.158 -4.615 1.00 67.38 89 GLN A C 1
ATOM 734 O O . GLN A 1 89 ? -15.471 -5.472 -5.278 1.00 67.38 89 GLN A O 1
ATOM 739 N N . LYS A 1 90 ? -14.198 -5.734 -3.444 1.00 62.50 90 LYS A N 1
ATOM 740 C CA . LYS A 1 90 ? -15.135 -6.623 -2.746 1.00 62.50 90 LYS A CA 1
ATOM 741 C C . LYS A 1 90 ? -15.528 -5.970 -1.422 1.00 62.50 90 LYS A C 1
ATOM 743 O O . LYS A 1 90 ? -14.690 -5.839 -0.529 1.00 62.50 90 LYS A O 1
ATOM 748 N N . HIS A 1 91 ? -16.779 -5.517 -1.330 1.00 58.16 91 HIS A N 1
ATOM 749 C CA . HIS A 1 91 ? -17.355 -4.970 -0.102 1.00 58.16 91 HIS A CA 1
ATOM 750 C C . HIS A 1 91 ? -17.818 -6.118 0.800 1.00 58.16 91 HIS A C 1
ATOM 752 O O . HIS A 1 91 ? -18.479 -7.040 0.325 1.00 58.16 91 HIS A O 1
ATOM 758 N N . ILE A 1 92 ? -17.452 -6.077 2.080 1.00 52.81 92 ILE A N 1
ATOM 759 C CA . ILE A 1 92 ? -17.973 -6.985 3.104 1.00 52.81 92 ILE A CA 1
ATOM 760 C C . ILE A 1 92 ? -18.678 -6.081 4.123 1.00 52.81 92 ILE A C 1
ATOM 762 O O . ILE A 1 92 ? -18.054 -5.130 4.604 1.00 52.81 92 ILE A O 1
ATOM 766 N N . PRO A 1 93 ? -19.971 -6.305 4.412 1.00 47.97 93 PRO A N 1
ATOM 767 C CA . PRO A 1 93 ? -20.663 -5.537 5.436 1.00 47.97 93 PRO A CA 1
ATOM 768 C C . PRO A 1 93 ? -19.953 -5.717 6.789 1.00 47.97 93 PRO A C 1
ATOM 770 O O . PRO A 1 93 ? -19.318 -6.752 7.012 1.00 47.97 93 PRO A O 1
ATOM 773 N N . PRO A 1 94 ? -20.011 -4.718 7.687 1.00 47.62 94 PRO A N 1
ATOM 774 C CA . PRO A 1 94 ? -19.421 -4.850 9.014 1.00 47.62 94 PRO A CA 1
ATOM 775 C C . PRO A 1 94 ? -19.959 -6.118 9.690 1.00 47.62 94 PRO A C 1
ATOM 777 O O . PRO A 1 94 ? -21.168 -6.353 9.683 1.00 47.62 94 PRO A O 1
ATOM 780 N N . LEU A 1 95 ? -19.056 -6.951 10.223 1.00 46.19 95 LEU A N 1
ATOM 781 C CA . LEU A 1 95 ? -19.439 -8.100 11.042 1.00 46.19 95 LEU A CA 1
ATOM 782 C C . LEU A 1 95 ? -20.198 -7.557 12.258 1.00 46.19 95 LEU A C 1
ATOM 784 O O . LEU A 1 95 ? -19.686 -6.678 12.954 1.00 46.19 95 LEU A O 1
ATOM 788 N N . ARG A 1 96 ? -21.444 -8.014 12.390 1.00 38.81 96 ARG A N 1
ATOM 789 C CA . ARG A 1 96 ? -22.404 -7.621 13.421 1.00 38.81 96 ARG A CA 1
ATOM 790 C C . ARG A 1 96 ? -21.985 -8.153 14.784 1.00 38.81 96 ARG A C 1
ATOM 792 O O . ARG A 1 96 ? -21.449 -9.282 14.812 1.00 38.81 96 ARG A O 1
#

Radius of gyration: 12.49 Å; chains: 1; bounding box: 33×17×32 Å

Organism: Parasteatoda tepidariorum (NCBI:txid114398)

Foldseek 3Di:
DDDDEEEEEEAECEEDEDEYEQYEYEYEEEVYEYEYEYEEDEYEYEEECYEYEYEYAYAYYEYEYANYEYHYEYEHYDDYDYDHYDYDYDYDYPDD

Secondary structure (DSSP, 8-state):
-EEEE--EEEEESSEEEEEEEEE--EEEEES-EEEEEEESSEEEEEEES-EEEEEEE-SEEEEEEES-EEEEEEES-SEEE--S-EEEEEE-PPP-

Sequence (96 aa):
HVYNGLLTYHVYSDCLKSQVNNSSPKFYVNNGCLKFHVYNGCLKFHVYNGCIKFHAYNKYLKFHVCNGCLNFHVNNIRCYRVTNSVIRQKHIPPLR